Protein AF-N9LS01-F1 (afdb_monomer_lite)

pLDDT: mean 72.37, std 14.24, range [41.88, 90.0]

Foldseek 3Di:
DVVVCVVCVVVVVVVCCVVVVVVCVVPPDPVVVPPPPCPLCVLCVPPDDDPLADPVCSSVLSVQLVPPPDPDSVVSNVVSCVVRSVVSD

Structure (mmCIF, N/CA/C/O backbone):
data_AF-N9LS01-F1
#
_entry.id   AF-N9LS01-F1
#
loop_
_atom_site.group_PDB
_atom_site.id
_atom_site.type_symbol
_atom_site.label_atom_id
_atom_site.label_alt_id
_atom_site.label_comp_id
_atom_site.label_asym_id
_atom_site.label_entity_id
_atom_site.label_seq_id
_atom_site.pdbx_PDB_ins_code
_atom_site.Cartn_x
_atom_site.Cartn_y
_atom_site.Cartn_z
_atom_site.occupancy
_atom_site.B_iso_or_equiv
_atom_site.auth_seq_id
_atom_site.auth_comp_id
_atom_site.auth_asym_id
_atom_site.auth_atom_id
_atom_site.pdbx_PDB_model_num
ATOM 1 N N . MET A 1 1 ? -20.292 -3.908 48.301 1.00 51.81 1 MET A N 1
ATOM 2 C CA . MET A 1 1 ? -19.786 -3.947 46.906 1.00 51.81 1 MET A CA 1
ATOM 3 C C . MET A 1 1 ? -20.553 -4.908 45.990 1.00 51.81 1 MET A C 1
ATOM 5 O O . MET A 1 1 ? -20.984 -4.470 44.935 1.00 51.81 1 MET A O 1
ATOM 9 N N . LYS A 1 2 ? -20.800 -6.173 46.376 1.00 56.56 2 LYS A N 1
ATOM 10 C CA . LYS A 1 2 ? -21.478 -7.188 45.529 1.00 56.56 2 LYS A CA 1
ATOM 11 C C . LYS A 1 2 ? -22.870 -6.785 44.996 1.00 56.56 2 LYS A C 1
ATOM 13 O O . LYS A 1 2 ? -23.179 -7.054 43.841 1.00 56.56 2 LYS A O 1
ATOM 18 N N . ASN A 1 3 ? -23.680 -6.088 45.798 1.00 57.72 3 ASN A N 1
ATOM 19 C CA . ASN A 1 3 ? -25.039 -5.681 45.398 1.00 57.72 3 ASN A CA 1
ATOM 20 C C . ASN A 1 3 ? -25.067 -4.521 44.386 1.00 57.72 3 ASN A C 1
ATOM 22 O O . ASN A 1 3 ? -26.042 -4.372 43.658 1.00 57.72 3 ASN A O 1
ATOM 26 N N . PHE A 1 4 ? -23.991 -3.731 44.294 1.00 59.50 4 PHE A N 1
ATOM 27 C CA . PHE A 1 4 ? -23.916 -2.585 43.382 1.00 59.50 4 PHE A CA 1
ATOM 28 C C . PHE A 1 4 ? -23.687 -3.026 41.929 1.00 59.50 4 PHE A C 1
ATOM 30 O O . PHE A 1 4 ? -24.307 -2.494 41.014 1.00 59.50 4 PHE A O 1
ATOM 37 N N . PHE A 1 5 ? -22.862 -4.062 41.733 1.00 59.09 5 PHE A N 1
ATOM 38 C CA . PHE A 1 5 ? -22.639 -4.696 40.429 1.00 59.09 5 PHE A CA 1
ATOM 39 C C . PHE A 1 5 ? -23.876 -5.439 39.909 1.00 59.09 5 PHE A C 1
ATOM 41 O O . PHE A 1 5 ? -24.076 -5.529 38.702 1.00 59.09 5 PHE A O 1
ATOM 48 N N . LYS A 1 6 ? -24.722 -5.956 40.809 1.00 61.72 6 LYS A N 1
ATOM 49 C CA . LYS A 1 6 ? -25.907 -6.739 40.441 1.00 61.72 6 LYS A CA 1
ATOM 50 C C . LYS A 1 6 ? -27.086 -5.866 39.991 1.00 61.72 6 LYS A C 1
ATOM 52 O O . LYS A 1 6 ? -27.767 -6.245 39.047 1.00 61.72 6 LYS A O 1
ATOM 57 N N . ASN A 1 7 ? -27.290 -4.698 40.607 1.00 69.06 7 ASN A N 1
ATOM 58 C CA . ASN A 1 7 ? -28.378 -3.783 40.228 1.00 69.06 7 ASN A CA 1
ATOM 59 C C . ASN A 1 7 ? -28.029 -2.845 39.063 1.00 69.06 7 ASN A C 1
ATOM 61 O O . ASN A 1 7 ? -28.933 -2.379 38.382 1.00 69.06 7 ASN A O 1
ATOM 65 N N . ASN A 1 8 ? -26.742 -2.586 38.809 1.00 71.38 8 ASN A N 1
ATOM 66 C CA . ASN A 1 8 ? -26.295 -1.672 37.749 1.00 71.38 8 ASN A CA 1
ATOM 67 C C . ASN A 1 8 ? -25.606 -2.395 36.581 1.00 71.38 8 ASN A C 1
ATOM 69 O O . ASN A 1 8 ? -24.872 -1.776 35.809 1.00 71.38 8 ASN A O 1
ATOM 73 N N . SER A 1 9 ? -25.825 -3.706 36.440 1.00 75.56 9 SER A N 1
ATOM 74 C CA . SER A 1 9 ? -25.172 -4.540 35.421 1.00 75.56 9 SER A CA 1
ATOM 75 C C . SER A 1 9 ? -25.395 -4.015 34.001 1.00 75.56 9 SER A C 1
ATOM 77 O O . SER A 1 9 ? -24.465 -3.998 33.201 1.00 75.56 9 SER A O 1
ATOM 79 N N . SER A 1 10 ? -26.594 -3.502 33.709 1.00 81.44 10 SER A N 1
ATOM 80 C CA . SER A 1 10 ? -26.938 -2.937 32.397 1.00 81.44 10 SER A CA 1
ATOM 81 C C . SER A 1 10 ? -26.111 -1.695 32.057 1.00 81.44 10 SER A C 1
ATOM 83 O O . SER A 1 10 ? -25.649 -1.551 30.929 1.00 81.44 10 SER A O 1
ATOM 85 N N . ILE A 1 11 ? -25.859 -0.830 33.041 1.00 86.19 11 ILE A N 1
ATOM 86 C CA . ILE A 1 11 ? -25.040 0.378 32.869 1.00 86.19 11 ILE A CA 1
ATOM 87 C C . ILE A 1 11 ? -23.581 -0.011 32.616 1.00 86.19 11 ILE A C 1
ATOM 89 O O . ILE A 1 11 ? -22.916 0.563 31.760 1.00 86.19 11 ILE A O 1
ATOM 93 N N . LEU A 1 12 ? -23.094 -1.032 33.321 1.00 85.31 12 LEU A N 1
ATOM 94 C CA . LEU A 1 12 ? -21.725 -1.519 33.182 1.00 85.31 12 LEU A CA 1
ATOM 95 C C . LEU A 1 12 ? -21.487 -2.158 31.804 1.00 85.31 12 LEU A C 1
ATOM 97 O O . LEU A 1 12 ? -20.472 -1.887 31.168 1.00 85.31 12 LEU A O 1
ATOM 101 N N . VAL A 1 13 ? -22.459 -2.925 31.300 1.00 88.31 13 VAL A N 1
ATOM 102 C CA . VAL A 1 13 ? -22.447 -3.449 29.924 1.00 88.31 13 VAL A CA 1
ATOM 103 C C . VAL A 1 13 ? -22.432 -2.310 28.904 1.00 88.31 13 VAL A C 1
ATOM 105 O O . VAL A 1 13 ? -21.640 -2.352 27.966 1.00 88.31 13 VAL A O 1
ATOM 108 N N . LEU A 1 14 ? -23.239 -1.265 29.107 1.00 89.00 14 LEU A N 1
ATOM 109 C CA . LEU A 1 14 ? -23.274 -0.107 28.210 1.00 89.00 14 LEU A CA 1
ATOM 110 C C . LEU A 1 14 ? -21.906 0.589 28.125 1.00 89.00 14 LEU A C 1
ATOM 112 O O . LEU A 1 14 ? -21.435 0.904 27.035 1.00 89.00 14 LEU A O 1
ATOM 116 N N . ILE A 1 15 ? -21.238 0.769 29.269 1.00 90.00 15 ILE A N 1
ATOM 117 C CA . ILE A 1 15 ? -19.892 1.353 29.337 1.00 90.00 15 ILE A CA 1
ATOM 118 C C . ILE A 1 15 ? -18.887 0.481 28.574 1.00 90.00 15 ILE A C 1
ATOM 120 O O . ILE A 1 15 ? -18.094 1.009 27.797 1.00 90.00 15 ILE A O 1
ATOM 124 N N . ILE A 1 16 ? -18.940 -0.845 28.736 1.00 89.75 16 ILE A N 1
ATOM 125 C CA . ILE A 1 16 ? -18.053 -1.773 28.017 1.00 89.75 16 ILE A CA 1
ATOM 126 C C . ILE A 1 16 ? -18.280 -1.693 26.502 1.00 89.75 16 ILE A C 1
ATOM 128 O O . ILE A 1 16 ? -17.309 -1.686 25.751 1.00 89.75 16 ILE A O 1
ATOM 132 N N . ILE A 1 17 ? -19.532 -1.586 26.044 1.00 89.75 17 ILE A N 1
ATOM 133 C CA . ILE A 1 17 ? -19.854 -1.454 24.615 1.00 89.75 17 ILE A CA 1
ATOM 134 C C . ILE A 1 17 ? -19.305 -0.139 24.053 1.00 89.75 17 ILE A C 1
ATOM 136 O O . ILE A 1 17 ? -18.693 -0.145 22.988 1.00 89.75 17 ILE A O 1
ATOM 140 N N . ILE A 1 18 ? -19.476 0.978 24.765 1.00 89.88 18 ILE A N 1
ATOM 141 C CA . ILE A 1 18 ? -18.997 2.294 24.315 1.00 89.88 18 ILE A CA 1
ATOM 142 C C . ILE A 1 18 ? -17.467 2.317 24.251 1.00 89.88 18 ILE A C 1
ATOM 144 O O . ILE A 1 18 ? -16.897 2.698 23.229 1.00 89.88 18 ILE A O 1
ATOM 148 N N . VAL A 1 19 ? -16.796 1.871 25.318 1.00 89.56 19 VAL A N 1
ATOM 149 C CA . VAL A 1 19 ? -15.327 1.841 25.382 1.00 89.56 19 VAL A CA 1
ATOM 150 C C . VAL A 1 19 ? -14.765 0.849 24.364 1.00 89.56 19 VAL A C 1
ATOM 152 O O . VAL A 1 19 ? -13.812 1.171 23.659 1.00 89.56 19 VAL A O 1
ATOM 155 N N . GLY A 1 20 ? -15.380 -0.327 24.231 1.00 84.25 20 GLY A N 1
ATOM 156 C CA . GLY A 1 20 ? -15.004 -1.337 23.246 1.00 84.25 20 GLY A CA 1
ATOM 157 C C . GLY A 1 20 ? -15.187 -0.853 21.809 1.00 84.25 20 GLY A C 1
ATOM 158 O O . GLY A 1 20 ? -14.295 -1.047 20.991 1.00 84.25 20 GLY A O 1
ATOM 159 N N . GLY A 1 21 ? -16.291 -0.164 21.511 1.00 82.75 21 GLY A N 1
ATOM 160 C CA . GLY A 1 21 ? -16.565 0.414 20.195 1.00 82.75 21 GLY A CA 1
ATOM 161 C C . GLY A 1 21 ? -15.574 1.514 19.815 1.00 82.75 21 GLY A C 1
ATOM 162 O O . GLY A 1 21 ? -15.044 1.499 18.707 1.00 82.75 21 GLY A O 1
ATOM 163 N N . PHE A 1 22 ? -15.253 2.420 20.745 1.00 81.62 22 PHE A N 1
ATOM 164 C CA . PHE A 1 22 ? -14.234 3.455 20.528 1.00 81.62 22 PHE A CA 1
ATOM 165 C C . PHE A 1 22 ? -12.838 2.856 20.346 1.00 81.62 22 PHE A C 1
ATOM 167 O O . PHE A 1 22 ? -12.099 3.249 19.446 1.00 81.62 22 PHE A O 1
ATOM 174 N N . PHE A 1 23 ? -12.476 1.878 21.176 1.00 80.06 23 PHE A N 1
ATOM 175 C CA . PHE A 1 23 ? -11.181 1.215 21.084 1.00 80.06 23 PHE A CA 1
ATOM 176 C C . PHE A 1 23 ? -11.048 0.407 19.791 1.00 80.06 23 PHE A C 1
ATOM 178 O O . PHE A 1 23 ? -9.990 0.423 19.169 1.00 80.06 23 PHE A O 1
ATOM 185 N N . TYR A 1 24 ? -12.125 -0.249 19.355 1.00 73.62 24 TYR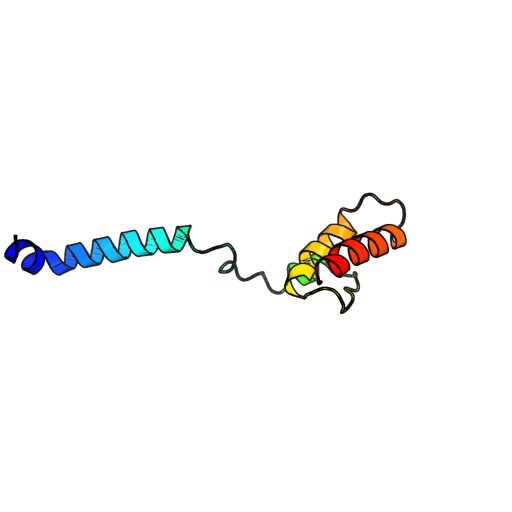 A N 1
ATOM 186 C CA . TYR A 1 24 ? -12.186 -0.924 18.065 1.00 73.62 24 TYR A CA 1
ATOM 187 C C . TYR A 1 24 ? -12.032 0.080 16.921 1.00 73.62 24 TYR A C 1
ATOM 189 O O . TYR A 1 24 ? -11.163 -0.107 16.082 1.00 73.62 24 TYR A O 1
ATOM 197 N N . ALA A 1 25 ? -12.765 1.197 16.931 1.00 69.88 25 ALA A N 1
ATOM 198 C CA . ALA A 1 25 ? -12.649 2.228 15.898 1.00 69.88 25 ALA A CA 1
ATOM 199 C C . ALA A 1 25 ? -11.229 2.816 15.774 1.00 69.88 25 ALA A C 1
ATOM 201 O O . ALA A 1 25 ? -10.805 3.147 14.673 1.00 69.88 25 ALA A O 1
ATOM 202 N N . LEU A 1 26 ? -10.482 2.914 16.880 1.00 68.31 26 LEU A N 1
ATOM 203 C CA . LEU A 1 26 ? -9.100 3.409 16.884 1.00 68.31 26 LEU A CA 1
ATOM 204 C C . LEU A 1 26 ? -8.052 2.333 16.553 1.00 68.31 26 LEU A C 1
ATOM 206 O O . LEU A 1 26 ? -6.977 2.669 16.063 1.00 68.31 26 LEU A O 1
ATOM 210 N N . LY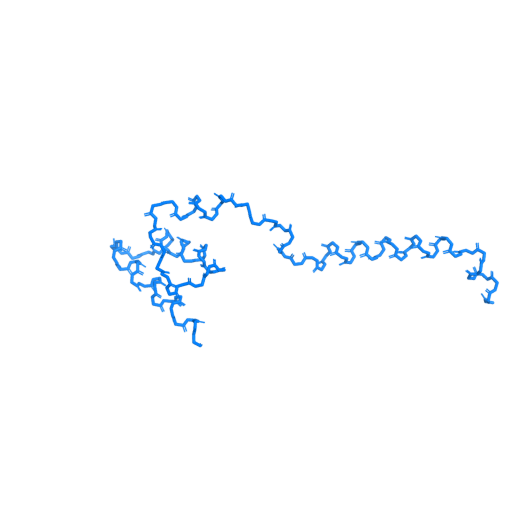S A 1 27 ? -8.333 1.053 16.836 1.00 65.69 27 LYS A N 1
ATOM 211 C CA . LYS A 1 27 ? -7.438 -0.081 16.533 1.00 65.69 27 LYS A CA 1
ATOM 212 C C . LYS A 1 27 ? -7.718 -0.767 15.207 1.00 65.69 27 LYS A C 1
ATOM 214 O O . LYS A 1 27 ? -6.932 -1.624 14.804 1.00 65.69 27 LYS A O 1
ATOM 219 N N . VAL A 1 28 ? -8.824 -0.440 14.551 1.00 58.22 28 VAL A N 1
ATOM 220 C CA . VAL A 1 28 ? -9.068 -0.842 13.175 1.00 58.22 28 VAL A CA 1
ATOM 221 C C . VAL A 1 28 ? -8.057 -0.099 12.309 1.00 58.22 28 VAL A C 1
ATOM 223 O O . VAL A 1 28 ? -8.260 1.019 11.845 1.00 58.22 28 VAL A O 1
ATOM 226 N N . ASP A 1 29 ? -6.919 -0.769 12.162 1.00 52.09 29 ASP A N 1
ATOM 227 C CA . ASP A 1 29 ? -5.930 -0.584 11.119 1.00 52.09 29 ASP A CA 1
ATOM 228 C C . ASP A 1 29 ? -6.639 -0.371 9.780 1.00 52.09 29 ASP A C 1
ATOM 230 O O . ASP A 1 29 ? -7.732 -0.899 9.547 1.00 52.09 29 ASP A O 1
ATOM 234 N N . SER A 1 30 ? -5.996 0.359 8.875 1.00 55.09 30 SER A N 1
ATOM 235 C CA . SER A 1 30 ? -6.500 0.852 7.583 1.00 55.09 30 SER A CA 1
ATOM 236 C C . SER A 1 30 ? -7.026 -0.221 6.605 1.00 55.09 30 SER A C 1
ATOM 238 O O . SER A 1 30 ? -7.281 0.077 5.447 1.00 55.09 30 SER A O 1
ATOM 240 N N . ARG A 1 31 ? -7.189 -1.470 7.053 1.00 51.31 31 ARG A N 1
ATOM 241 C CA . ARG A 1 31 ? -7.648 -2.654 6.323 1.00 51.31 31 ARG A CA 1
ATOM 242 C C . ARG A 1 31 ? -9.175 -2.813 6.245 1.00 51.31 31 ARG A C 1
ATOM 244 O O . ARG A 1 31 ? -9.632 -3.581 5.409 1.00 51.31 31 ARG A O 1
ATOM 251 N N . ILE A 1 32 ? -9.969 -2.129 7.086 1.00 51.12 32 ILE A N 1
ATOM 252 C CA . ILE A 1 32 ? -11.453 -2.101 6.953 1.00 51.12 32 ILE A CA 1
ATOM 253 C C . ILE A 1 32 ? -11.922 -0.971 6.022 1.00 51.12 32 ILE A C 1
ATOM 255 O O . ILE A 1 32 ? -13.057 -0.977 5.544 1.00 51.12 32 ILE A O 1
ATOM 259 N N . LEU A 1 33 ? -11.028 -0.047 5.656 1.00 55.84 33 LEU A N 1
ATOM 260 C CA . LEU A 1 33 ? -11.183 0.668 4.396 1.00 55.84 33 LEU A CA 1
ATOM 261 C C . LEU A 1 33 ? -10.993 -0.374 3.300 1.00 55.84 33 LEU A C 1
ATOM 263 O O . LEU A 1 33 ? -9.868 -0.669 2.912 1.00 55.84 33 LEU A O 1
ATOM 267 N N . ILE A 1 34 ? -12.104 -0.974 2.866 1.00 49.94 34 ILE A N 1
ATOM 268 C CA . ILE A 1 34 ? -12.178 -1.791 1.658 1.00 49.94 34 ILE A CA 1
ATOM 269 C C . ILE A 1 34 ? -11.367 -1.023 0.609 1.00 49.94 34 ILE A C 1
ATOM 271 O O . ILE A 1 34 ? -11.782 0.093 0.264 1.00 49.94 34 ILE A O 1
ATOM 275 N N . PRO A 1 35 ? -10.203 -1.526 0.151 1.00 48.72 35 PRO A N 1
ATOM 276 C CA . PRO A 1 35 ? -9.503 -0.868 -0.933 1.00 48.72 35 PRO A CA 1
ATOM 277 C C . PRO A 1 35 ? -10.512 -0.873 -2.067 1.00 48.72 35 PRO A C 1
ATOM 279 O O . PRO A 1 35 ? -11.026 -1.935 -2.424 1.00 48.72 35 PRO A O 1
ATOM 282 N N . ARG A 1 36 ? -10.932 0.315 -2.522 1.00 49.50 36 ARG A N 1
ATOM 283 C CA . ARG A 1 36 ? -11.941 0.409 -3.575 1.00 49.50 36 ARG A CA 1
ATOM 284 C C . ARG A 1 36 ? -11.409 -0.423 -4.729 1.00 49.50 36 ARG A C 1
ATOM 286 O O . ARG A 1 36 ? -10.407 -0.043 -5.326 1.00 49.50 36 ARG A O 1
ATOM 293 N N . ILE A 1 37 ? -12.048 -1.559 -4.981 1.00 45.78 37 ILE A N 1
ATOM 294 C CA . ILE A 1 37 ? -11.739 -2.461 -6.083 1.00 45.78 37 ILE A CA 1
ATOM 295 C C . ILE A 1 37 ? -11.978 -1.607 -7.331 1.00 45.78 37 ILE A C 1
ATOM 297 O O . ILE A 1 37 ? -13.121 -1.283 -7.644 1.00 45.78 37 ILE A O 1
ATOM 301 N N . GLY A 1 38 ? -10.905 -1.057 -7.901 1.00 47.41 38 GLY A N 1
ATOM 302 C CA . GLY A 1 38 ? -10.973 -0.028 -8.940 1.00 47.41 38 GLY A CA 1
ATOM 303 C C . GLY A 1 38 ? -10.140 1.236 -8.706 1.00 47.41 38 GLY A C 1
ATOM 304 O O . GLY A 1 38 ? -9.923 1.956 -9.666 1.00 47.41 38 GLY A O 1
ATOM 305 N N . GLN A 1 39 ? -9.638 1.538 -7.502 1.00 48.00 39 GLN A N 1
ATOM 306 C CA . GLN A 1 39 ? -8.639 2.610 -7.312 1.00 48.00 39 GLN A CA 1
ATOM 307 C C . GLN A 1 39 ? -7.220 2.131 -7.616 1.00 48.00 39 GLN A C 1
ATOM 309 O O . GLN A 1 39 ? -6.425 2.906 -8.140 1.00 48.00 39 GLN A O 1
ATOM 314 N N . THR A 1 40 ? -6.937 0.864 -7.337 1.00 48.78 40 THR A N 1
ATOM 315 C CA . THR A 1 40 ? -5.694 0.180 -7.698 1.00 48.78 40 THR A CA 1
ATOM 316 C C . THR A 1 40 ? -5.574 0.059 -9.221 1.00 48.78 40 THR A C 1
ATOM 318 O O . THR A 1 40 ? -4.620 0.554 -9.821 1.00 48.78 40 THR A O 1
ATOM 321 N N . ASP A 1 41 ? -6.634 -0.427 -9.877 1.00 46.69 41 ASP A N 1
ATOM 32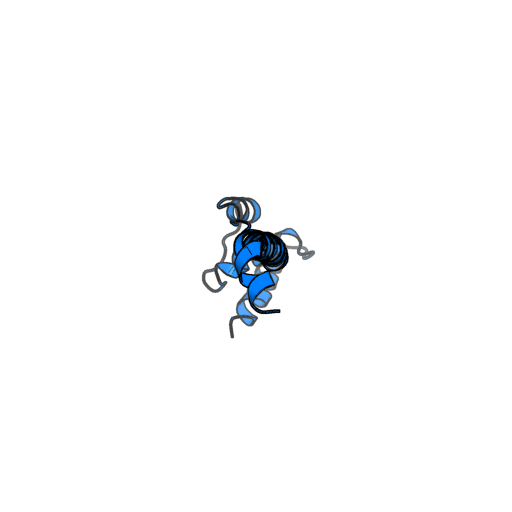2 C CA . ASP A 1 41 ? -6.726 -0.501 -11.342 1.00 46.69 41 ASP A CA 1
ATOM 323 C C . ASP A 1 41 ? -6.697 0.879 -12.019 1.00 46.69 41 ASP A C 1
ATOM 325 O O . ASP A 1 41 ? -6.133 1.010 -13.103 1.00 46.69 41 ASP A O 1
ATOM 329 N N . LEU A 1 42 ? -7.243 1.937 -11.396 1.00 53.03 42 LEU A N 1
ATOM 330 C CA . LEU A 1 42 ? -7.146 3.298 -11.950 1.00 53.03 42 LEU A CA 1
ATOM 331 C C . LEU A 1 42 ? -5.732 3.879 -11.835 1.00 53.03 42 LEU A C 1
ATOM 333 O O . LEU A 1 42 ? -5.302 4.635 -12.706 1.00 53.03 42 LEU A O 1
ATOM 337 N N . GLN A 1 43 ? -5.023 3.575 -10.744 1.00 54.72 43 GLN A N 1
ATOM 338 C CA . GLN A 1 43 ? -3.657 4.057 -10.528 1.00 54.72 43 GLN A CA 1
ATOM 339 C C . GLN A 1 43 ? -2.651 3.322 -11.419 1.00 54.72 43 GLN A C 1
ATOM 341 O O . GLN A 1 43 ? -1.698 3.947 -11.889 1.00 54.72 43 GLN A O 1
ATOM 346 N N . CYS A 1 44 ? -2.906 2.045 -11.704 1.00 62.16 44 CYS A N 1
ATOM 347 C CA . CYS A 1 44 ? -2.135 1.208 -12.620 1.00 62.16 44 CYS A CA 1
ATOM 348 C C . CYS A 1 44 ? -2.657 1.207 -14.066 1.00 62.16 44 CYS A C 1
ATOM 350 O O . CYS A 1 44 ? -2.147 0.438 -14.879 1.00 62.16 44 CYS A O 1
ATOM 352 N N . ALA A 1 45 ? -3.666 2.013 -14.415 1.00 58.88 45 ALA A N 1
ATOM 353 C CA . ALA A 1 45 ? -4.279 1.972 -15.742 1.00 58.88 45 ALA A CA 1
ATOM 354 C C . ALA A 1 45 ? -3.223 2.195 -16.845 1.00 58.88 45 ALA A C 1
ATOM 356 O O . ALA A 1 45 ? -2.665 3.284 -16.978 1.00 58.88 45 ALA A O 1
ATOM 357 N N . GLY A 1 46 ? -2.944 1.147 -17.628 1.00 64.19 46 GLY A N 1
ATOM 358 C CA . GLY A 1 46 ? -1.938 1.157 -18.699 1.00 64.19 46 GLY A CA 1
ATOM 359 C C . GLY A 1 46 ? -0.522 0.719 -18.294 1.00 64.19 46 GLY A C 1
ATOM 360 O O . GLY A 1 46 ? 0.379 0.777 -19.127 1.00 64.19 46 GLY A O 1
ATOM 361 N N . VAL A 1 47 ? -0.308 0.262 -17.056 1.00 70.38 47 VAL A N 1
ATOM 362 C CA . VAL A 1 47 ? 0.968 -0.294 -16.579 1.00 70.38 47 VAL A CA 1
ATOM 363 C C . VAL A 1 47 ? 0.832 -1.808 -16.434 1.00 70.38 47 VAL A C 1
ATOM 365 O O . VAL A 1 47 ? 0.015 -2.295 -15.658 1.00 70.38 47 VAL A O 1
ATOM 368 N N . ALA A 1 48 ? 1.648 -2.566 -17.167 1.00 74.12 48 ALA A N 1
ATOM 369 C CA . ALA A 1 48 ? 1.750 -4.007 -16.969 1.00 74.12 48 ALA A CA 1
ATOM 370 C C . ALA A 1 48 ? 2.522 -4.278 -15.669 1.00 74.12 48 ALA A C 1
ATOM 372 O O . ALA A 1 48 ? 3.717 -3.999 -15.596 1.00 74.12 48 ALA A O 1
ATOM 373 N N . VAL A 1 49 ? 1.840 -4.778 -14.637 1.00 77.75 49 VAL A N 1
ATOM 374 C CA . VAL A 1 49 ? 2.493 -5.210 -13.395 1.00 77.75 49 VAL A CA 1
ATOM 375 C C . VAL A 1 49 ? 3.041 -6.624 -13.610 1.00 77.75 49 VAL A C 1
ATOM 377 O O . VAL A 1 49 ? 2.266 -7.517 -13.963 1.00 77.75 49 VAL A O 1
ATOM 380 N N . PRO A 1 50 ? 4.353 -6.853 -13.442 1.00 80.06 50 PRO A N 1
ATOM 381 C CA . PRO A 1 50 ? 4.929 -8.178 -13.609 1.00 80.06 50 PRO A CA 1
ATOM 382 C C . PRO A 1 50 ? 4.516 -9.115 -12.469 1.00 80.06 50 PRO A C 1
ATOM 384 O O . PRO A 1 50 ? 4.324 -8.693 -11.329 1.00 80.06 50 PRO A O 1
ATOM 387 N N . SER A 1 51 ? 4.409 -10.410 -12.776 1.00 79.69 51 SER A N 1
ATOM 388 C CA . SER A 1 51 ? 3.941 -11.444 -11.841 1.00 79.69 51 SER A CA 1
ATOM 389 C C . SER A 1 51 ? 4.864 -11.680 -10.645 1.00 79.69 51 SER A C 1
ATOM 391 O O . SER A 1 51 ? 4.453 -12.333 -9.690 1.00 79.69 51 SER A O 1
ATOM 393 N N . GLU A 1 52 ? 6.101 -11.176 -10.686 1.00 81.31 52 GLU A N 1
ATOM 394 C CA . GLU A 1 52 ? 7.031 -11.258 -9.555 1.00 81.31 52 GLU A CA 1
ATOM 395 C C . GLU A 1 52 ? 6.640 -10.334 -8.389 1.00 81.31 52 GLU A C 1
ATOM 397 O O . GLU A 1 52 ? 7.117 -10.520 -7.273 1.00 81.31 52 GLU A O 1
ATOM 402 N N . ILE A 1 53 ? 5.778 -9.339 -8.626 1.00 78.75 53 ILE A N 1
ATOM 403 C CA . ILE A 1 53 ? 5.361 -8.376 -7.606 1.00 78.75 53 ILE A CA 1
ATOM 404 C C . ILE A 1 53 ? 4.126 -8.906 -6.887 1.00 78.75 53 ILE A C 1
ATOM 406 O O . ILE A 1 53 ? 3.126 -9.261 -7.514 1.00 78.75 53 ILE A O 1
ATOM 410 N N . GLN A 1 54 ? 4.177 -8.940 -5.553 1.00 78.31 54 GLN A N 1
ATOM 411 C CA . GLN A 1 54 ? 3.032 -9.367 -4.757 1.00 78.31 54 GLN A CA 1
ATOM 412 C C . GLN A 1 54 ? 1.824 -8.469 -5.023 1.00 78.31 54 GLN A C 1
ATOM 414 O O . GLN A 1 54 ? 1.932 -7.245 -5.069 1.00 78.31 54 GLN A O 1
ATOM 419 N N . TYR A 1 55 ? 0.643 -9.081 -5.112 1.00 70.12 55 TYR A N 1
ATOM 420 C CA . TYR A 1 55 ? -0.611 -8.360 -5.337 1.00 70.12 55 TYR A CA 1
ATOM 421 C C . TYR A 1 55 ? -0.848 -7.248 -4.298 1.00 70.12 55 TYR A C 1
ATOM 423 O O . TYR A 1 55 ? -1.321 -6.169 -4.641 1.00 70.12 55 TYR A O 1
ATOM 431 N N . SER A 1 56 ? -0.446 -7.472 -3.041 1.00 74.12 56 SER A N 1
ATOM 432 C CA . SER A 1 56 ? -0.518 -6.476 -1.963 1.00 74.12 56 SER A CA 1
ATOM 433 C C . SER A 1 56 ? 0.380 -5.251 -2.167 1.00 74.12 56 SER A C 1
ATOM 435 O O . SER A 1 56 ? 0.152 -4.230 -1.527 1.00 74.12 56 SER A O 1
ATOM 437 N N . GLU A 1 57 ? 1.390 -5.338 -3.033 1.00 77.56 57 GLU A N 1
ATOM 438 C CA . GLU A 1 57 ? 2.329 -4.253 -3.340 1.00 77.56 57 GLU A CA 1
ATOM 439 C C . GLU A 1 57 ? 2.066 -3.596 -4.706 1.00 77.56 57 GLU A C 1
ATOM 441 O O . GLU A 1 57 ? 2.754 -2.639 -5.068 1.00 77.56 57 GLU A O 1
ATOM 446 N N . GLY A 1 58 ? 1.055 -4.054 -5.455 1.00 78.31 58 GLY A N 1
ATOM 447 C CA . GLY A 1 58 ? 0.745 -3.555 -6.801 1.00 78.31 58 GLY A CA 1
ATOM 448 C C . GLY A 1 58 ? 0.536 -2.035 -6.858 1.00 78.31 58 GLY A C 1
ATOM 449 O O . GLY A 1 58 ? 1.081 -1.363 -7.734 1.00 78.31 58 GLY A O 1
ATOM 450 N N . ASP A 1 59 ? -0.148 -1.463 -5.867 1.00 77.19 59 ASP A N 1
ATOM 451 C CA . ASP A 1 59 ? -0.373 -0.011 -5.779 1.00 77.19 59 ASP A CA 1
ATOM 452 C C . ASP A 1 59 ? 0.909 0.787 -5.564 1.00 77.19 59 ASP A C 1
ATOM 454 O O . ASP A 1 59 ? 1.104 1.866 -6.137 1.00 77.19 59 ASP A O 1
ATOM 458 N N . LEU A 1 60 ? 1.802 0.254 -4.730 1.00 81.38 60 LEU A N 1
ATOM 459 C CA . LEU A 1 60 ? 3.093 0.865 -4.440 1.00 81.38 60 LEU A CA 1
ATOM 460 C C . LEU A 1 60 ? 3.990 0.812 -5.678 1.00 81.38 60 LEU A C 1
ATOM 462 O O . LEU A 1 60 ? 4.688 1.787 -5.977 1.00 81.38 60 LEU A O 1
ATOM 466 N N . PHE A 1 61 ? 3.924 -0.284 -6.435 1.00 85.94 61 PHE A N 1
ATOM 467 C CA . PHE A 1 61 ? 4.614 -0.410 -7.710 1.00 85.94 61 PHE A CA 1
ATOM 468 C C . PHE A 1 61 ? 4.111 0.615 -8.734 1.00 85.94 61 PHE A C 1
ATOM 470 O O . PHE A 1 61 ? 4.911 1.354 -9.310 1.00 85.94 61 PHE A O 1
ATOM 477 N N . CYS A 1 62 ? 2.799 0.749 -8.917 1.00 81.06 62 CYS A N 1
ATOM 478 C CA . CYS A 1 62 ? 2.249 1.714 -9.872 1.00 81.06 62 CYS A CA 1
ATOM 479 C C . CYS A 1 62 ? 2.503 3.166 -9.458 1.00 81.06 62 CYS A C 1
ATOM 481 O O . CYS A 1 62 ? 2.827 4.009 -10.300 1.00 81.06 62 CYS A O 1
ATOM 483 N N . SER A 1 63 ? 2.470 3.448 -8.155 1.00 82.94 63 SER A N 1
ATOM 484 C CA . SER A 1 63 ? 2.902 4.737 -7.608 1.00 82.94 63 SER A CA 1
ATOM 485 C C . SER A 1 63 ? 4.372 5.019 -7.931 1.00 82.94 63 SER A C 1
ATOM 487 O O . SER A 1 63 ? 4.710 6.132 -8.332 1.00 82.94 63 SER A O 1
ATOM 489 N N . CYS A 1 64 ? 5.247 4.012 -7.826 1.00 86.00 64 CYS A N 1
ATOM 490 C CA . CYS A 1 64 ? 6.657 4.136 -8.191 1.00 86.00 64 CYS A CA 1
ATOM 491 C C . CYS A 1 64 ? 6.833 4.482 -9.676 1.00 86.00 64 CYS A C 1
ATOM 493 O O . CYS A 1 64 ? 7.556 5.426 -9.991 1.00 86.00 64 CYS A O 1
ATOM 495 N N . ILE A 1 65 ? 6.135 3.796 -10.585 1.00 85.25 65 ILE A N 1
ATOM 496 C CA . ILE A 1 65 ? 6.211 4.067 -12.032 1.00 85.25 65 ILE A CA 1
ATOM 497 C C . ILE A 1 65 ? 5.790 5.508 -12.354 1.00 85.25 65 ILE A C 1
ATOM 499 O O . ILE A 1 65 ? 6.435 6.190 -13.157 1.00 85.25 65 ILE A O 1
ATOM 503 N N . ARG A 1 66 ? 4.727 5.993 -11.703 1.00 82.25 66 ARG A N 1
ATOM 504 C CA . ARG A 1 66 ? 4.141 7.312 -11.969 1.00 82.25 66 ARG A CA 1
ATOM 505 C C . ARG A 1 66 ? 4.942 8.470 -11.369 1.00 82.25 66 ARG A C 1
ATOM 507 O O . ARG A 1 66 ? 5.016 9.529 -11.987 1.00 82.25 66 ARG A O 1
ATOM 514 N N . LEU A 1 67 ? 5.526 8.277 -10.186 1.00 81.00 67 LEU A N 1
ATOM 515 C CA . LEU A 1 67 ? 6.233 9.320 -9.427 1.00 81.00 67 LEU A CA 1
ATOM 516 C C . LEU A 1 67 ? 7.755 9.291 -9.604 1.00 81.00 67 LEU A C 1
ATOM 518 O O . LEU A 1 67 ? 8.438 10.225 -9.187 1.00 81.00 67 LEU A O 1
ATOM 522 N N . SER A 1 68 ? 8.304 8.230 -10.195 1.00 81.19 68 SER A N 1
ATOM 523 C CA . SER A 1 68 ? 9.740 8.124 -10.423 1.00 81.19 68 SER A CA 1
ATOM 524 C C . SER A 1 68 ? 10.245 9.224 -11.363 1.00 81.19 68 SER A C 1
ATOM 526 O O . SER A 1 68 ? 9.669 9.484 -12.420 1.00 81.19 68 SER A O 1
ATOM 528 N N . ASN A 1 69 ? 11.362 9.846 -10.981 1.00 80.44 69 ASN A N 1
ATOM 529 C CA . ASN A 1 69 ? 11.960 10.974 -11.692 1.00 80.44 69 ASN A CA 1
ATOM 530 C C . ASN A 1 69 ? 12.996 10.553 -12.758 1.00 80.44 69 ASN A C 1
ATOM 532 O O . ASN A 1 69 ? 13.845 11.355 -13.141 1.00 80.44 69 ASN A O 1
ATOM 536 N N . HIS A 1 70 ? 12.985 9.297 -13.226 1.00 85.69 70 HIS A N 1
ATOM 537 C CA . HIS A 1 70 ? 13.893 8.882 -14.306 1.00 85.69 70 HIS A CA 1
ATOM 538 C C . HIS A 1 70 ? 13.457 9.451 -15.664 1.00 85.69 70 HIS A C 1
ATOM 540 O O . HIS A 1 70 ? 12.264 9.659 -15.918 1.00 85.69 70 HIS A O 1
ATOM 546 N N . GLN A 1 71 ? 14.431 9.704 -16.543 1.00 74.75 71 GLN A N 1
ATOM 547 C CA . GLN A 1 71 ? 14.201 10.358 -17.834 1.00 74.75 71 GLN A CA 1
ATOM 548 C C . GLN A 1 71 ? 13.369 9.491 -18.777 1.00 74.75 71 GLN A C 1
ATOM 550 O O . GLN A 1 71 ? 12.502 10.016 -19.474 1.00 74.75 71 GLN A O 1
ATOM 555 N N . THR A 1 72 ? 13.585 8.173 -18.775 1.00 83.69 72 THR A N 1
ATOM 556 C CA . THR A 1 72 ? 12.877 7.260 -19.680 1.00 83.69 72 THR A CA 1
ATOM 557 C C . THR A 1 72 ? 11.892 6.351 -18.950 1.00 83.69 72 THR A C 1
ATOM 559 O O . THR A 1 72 ? 12.087 5.965 -17.798 1.00 83.69 72 THR A O 1
ATOM 562 N N . ILE A 1 73 ? 10.823 5.961 -19.652 1.00 79.38 73 ILE A N 1
ATOM 563 C CA . ILE A 1 73 ? 9.816 5.015 -19.142 1.00 79.38 73 ILE A CA 1
ATOM 564 C C . ILE A 1 73 ? 10.468 3.669 -18.786 1.00 79.38 73 ILE A C 1
ATOM 566 O O . ILE A 1 73 ? 10.123 3.065 -17.772 1.00 79.38 73 ILE A O 1
ATOM 570 N N . LYS A 1 74 ? 11.448 3.230 -19.585 1.00 83.25 74 LYS A N 1
ATOM 571 C CA . LYS A 1 74 ? 12.170 1.972 -19.377 1.00 83.25 74 LYS A CA 1
ATOM 572 C C . LYS A 1 74 ? 12.980 1.981 -18.078 1.00 83.25 74 LYS A C 1
ATOM 574 O O . LYS A 1 74 ? 12.871 1.042 -17.300 1.00 83.25 74 LYS A O 1
ATOM 579 N N . GLU A 1 75 ? 13.716 3.057 -17.804 1.00 85.50 75 GLU A N 1
ATOM 580 C CA . GLU A 1 75 ? 14.480 3.193 -16.556 1.00 85.50 75 GLU A CA 1
ATOM 581 C C . GLU A 1 75 ? 13.570 3.237 -15.326 1.00 85.50 75 GLU A C 1
ATOM 583 O O . GLU A 1 75 ? 13.887 2.623 -14.309 1.00 85.50 75 GLU A O 1
AT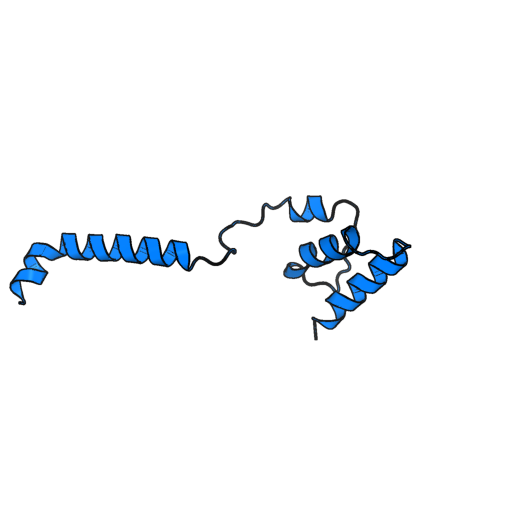OM 588 N N . ARG A 1 76 ? 12.413 3.916 -15.411 1.00 85.38 76 ARG A N 1
ATOM 589 C CA . ARG A 1 76 ? 11.413 3.891 -14.326 1.00 85.38 76 ARG A CA 1
ATOM 590 C C . ARG A 1 76 ? 10.927 2.480 -14.059 1.00 85.38 76 ARG A C 1
ATOM 592 O O . ARG A 1 76 ? 10.858 2.074 -12.903 1.00 85.38 76 ARG A O 1
ATOM 599 N N . TYR A 1 77 ? 10.612 1.750 -15.124 1.00 85.69 77 TYR A N 1
ATOM 600 C CA . TYR A 1 77 ? 10.135 0.382 -15.025 1.00 85.69 77 TYR A CA 1
ATOM 601 C C . TYR A 1 77 ? 11.178 -0.534 -14.384 1.00 85.69 77 TYR A C 1
ATOM 603 O O . TYR A 1 77 ? 10.892 -1.149 -13.362 1.00 85.69 77 TYR A O 1
ATOM 611 N N . GLU A 1 78 ? 12.408 -0.555 -14.897 1.00 88.62 78 GLU A N 1
ATOM 612 C CA . GLU A 1 78 ? 13.492 -1.380 -14.349 1.00 88.62 78 GLU A CA 1
ATOM 613 C C . GLU A 1 78 ? 13.834 -1.017 -12.897 1.00 88.62 78 GLU A C 1
ATOM 615 O O . GLU A 1 78 ? 14.054 -1.905 -12.071 1.00 88.62 78 GLU A O 1
ATOM 620 N N . TYR A 1 79 ? 13.839 0.274 -12.551 1.00 88.38 79 TYR A N 1
ATOM 621 C CA . TYR A 1 79 ? 14.059 0.719 -11.176 1.00 88.38 79 TYR A CA 1
ATOM 622 C C . TYR A 1 79 ? 12.969 0.203 -10.230 1.00 88.38 79 TYR A C 1
ATOM 624 O O . TYR A 1 79 ? 13.277 -0.375 -9.185 1.00 88.38 79 TYR A O 1
ATOM 632 N N . CYS A 1 80 ? 11.698 0.390 -10.592 1.00 87.44 80 CYS A N 1
ATOM 633 C CA . CYS A 1 80 ? 10.584 -0.038 -9.755 1.00 87.44 80 CYS A CA 1
ATOM 634 C C . CYS A 1 80 ? 10.527 -1.565 -9.657 1.00 87.44 80 CYS A C 1
ATOM 636 O O . CYS A 1 80 ? 10.392 -2.084 -8.554 1.00 87.44 80 CYS A O 1
ATOM 638 N N . VAL A 1 81 ? 10.737 -2.302 -10.751 1.00 89.00 81 VAL A N 1
ATOM 639 C CA . VAL A 1 81 ? 10.789 -3.772 -10.708 1.00 89.00 81 VAL A CA 1
ATOM 640 C C . VAL A 1 81 ? 11.887 -4.240 -9.758 1.00 89.00 81 VAL A C 1
ATOM 642 O O . VAL A 1 81 ? 11.609 -5.011 -8.848 1.00 89.00 81 VAL A O 1
ATOM 645 N N . ASN A 1 82 ? 13.105 -3.705 -9.871 1.00 88.69 82 ASN A N 1
ATOM 646 C CA . ASN A 1 82 ? 14.209 -4.077 -8.981 1.00 88.69 82 ASN A CA 1
ATOM 647 C C . ASN A 1 82 ? 13.954 -3.733 -7.508 1.00 88.69 82 ASN A C 1
ATOM 649 O O . ASN A 1 82 ? 14.450 -4.426 -6.619 1.00 88.69 82 ASN A O 1
ATOM 653 N N . LYS A 1 83 ? 13.216 -2.653 -7.237 1.00 86.31 83 LYS A N 1
ATOM 654 C CA . LYS A 1 83 ? 12.884 -2.224 -5.877 1.00 86.31 83 LYS A CA 1
ATOM 655 C C . LYS A 1 83 ? 11.901 -3.178 -5.200 1.00 86.31 83 LYS A C 1
ATOM 657 O O . LYS A 1 83 ? 12.095 -3.496 -4.032 1.00 86.31 83 LYS A O 1
ATOM 662 N N . PHE A 1 84 ? 10.877 -3.625 -5.924 1.00 84.81 84 PHE A N 1
ATOM 663 C CA . PHE A 1 84 ? 9.827 -4.488 -5.374 1.00 84.81 84 PHE A CA 1
ATOM 664 C C . PHE A 1 84 ? 10.181 -5.983 -5.472 1.00 84.81 84 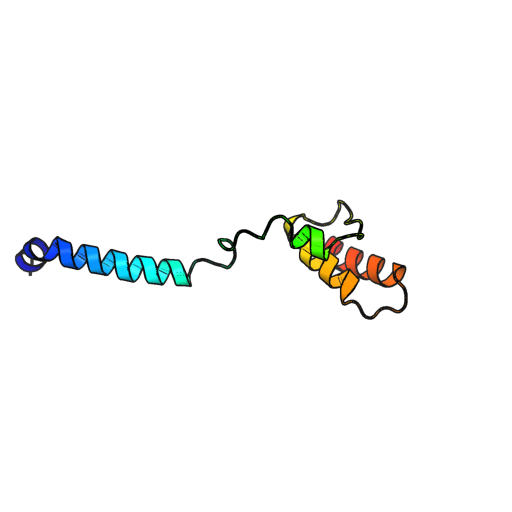PHE A C 1
ATOM 666 O O . PHE A 1 84 ? 9.956 -6.714 -4.517 1.00 84.81 84 PHE A O 1
ATOM 673 N N . ALA A 1 85 ? 10.878 -6.425 -6.524 1.00 77.81 85 ALA A N 1
ATOM 674 C CA . ALA A 1 85 ? 11.352 -7.810 -6.659 1.00 77.81 85 ALA A CA 1
ATOM 675 C C . ALA A 1 85 ? 12.440 -8.202 -5.636 1.00 77.81 85 ALA A C 1
ATOM 677 O O . ALA A 1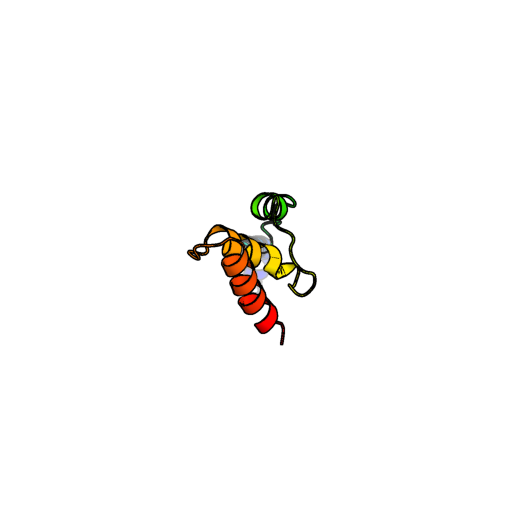 85 ? 12.655 -9.384 -5.370 1.00 77.81 85 ALA A O 1
ATOM 678 N N . LYS A 1 86 ? 13.153 -7.228 -5.049 1.00 61.56 86 LYS A N 1
ATOM 679 C CA . LYS A 1 86 ? 14.124 -7.480 -3.968 1.00 61.56 86 LYS A CA 1
ATOM 680 C C . LYS A 1 86 ? 13.491 -7.620 -2.583 1.00 61.56 86 LYS A C 1
ATOM 682 O O . LYS A 1 86 ? 14.123 -8.218 -1.723 1.00 61.56 86 LYS A O 1
ATOM 687 N N . ASN A 1 87 ? 12.286 -7.090 -2.371 1.00 55.72 87 ASN A N 1
ATOM 688 C CA . ASN A 1 87 ? 11.575 -7.182 -1.090 1.00 55.72 87 ASN A CA 1
ATOM 689 C C . ASN A 1 87 ? 10.808 -8.501 -0.918 1.00 55.72 87 ASN A C 1
ATOM 691 O O . ASN A 1 87 ? 10.288 -8.774 0.159 1.00 55.72 87 ASN A O 1
ATOM 695 N N . THR A 1 88 ? 10.744 -9.321 -1.966 1.00 53.09 88 THR A N 1
ATOM 696 C CA . THR A 1 88 ? 10.108 -10.644 -1.968 1.00 53.09 88 THR A CA 1
ATOM 697 C C . THR A 1 88 ? 11.033 -11.799 -1.555 1.00 53.09 88 THR A C 1
ATOM 699 O O . THR A 1 88 ? 10.612 -12.949 -1.666 1.00 53.09 88 THR A O 1
ATOM 702 N N . ASN A 1 89 ? 12.252 -11.518 -1.071 1.00 41.88 89 ASN A N 1
ATOM 703 C CA . ASN A 1 89 ? 13.171 -12.500 -0.468 1.00 41.88 89 ASN A CA 1
ATOM 704 C C . ASN A 1 89 ? 13.315 -12.288 1.039 1.00 41.88 89 ASN A C 1
ATOM 706 O O . ASN A 1 89 ? 13.586 -11.133 1.437 1.00 41.88 89 ASN A O 1
#

Radius of gyration: 23.75 Å; chains: 1; bounding box: 43×24×67 Å

Secondary structure (DSSP, 8-state):
-HHHHHHSHHHHHHHHHHHHHHHHHHH--TTSS---TTHHHHHSTT----TTS-GGGHHHHHHHHHH---SSHHHHHHHHHHHHHTTT-

Sequence (89 aa):
MKNFFKNNSSILVLIIIIVGGFFYALKVDSRILIPRIGQTDLQCAGVAVPSEIQYSEGDLFCSCIRLSNHQTIKERYEYCVNKFAKNTN